Protein AF-A0A227J166-F1 (afdb_monomer_lite)

Radius of gyration: 14.74 Å; chains: 1; bounding box: 32×28×34 Å

Secondary structure (DSSP, 8-state):
--HHHHHHHHT--HHHHHHHHHHHHHHHHT-SEEEEEEEEGGGTEEEEEEEEETTEE----EEE-TTSHHHHHHHSTT------S-HHHH-TT-

Sequence (94 aa):
MSVQKLDEILKLNGSALLNRVTLDIHQQLKSHCTCVVEVAHLQHAAHTISFASGGEISDNLSYHLSGTPCEKVAKDIGEHIFYQDQVYKRFPED

Structure (mmCIF, N/CA/C/O backbone):
data_AF-A0A227J166-F1
#
_entry.id   AF-A0A227J166-F1
#
loop_
_atom_site.group_PDB
_atom_site.id
_atom_site.type_symbol
_atom_site.label_atom_id
_atom_site.label_alt_id
_atom_site.label_comp_id
_atom_site.label_asym_id
_atom_site.label_entity_id
_atom_site.label_seq_id
_atom_site.pdbx_PDB_ins_code
_atom_site.Cartn_x
_atom_site.Cartn_y
_atom_site.Cartn_z
_atom_site.occupancy
_atom_site.B_iso_or_equiv
_atom_site.auth_seq_id
_atom_site.auth_comp_id
_atom_site.auth_asym_id
_atom_site.auth_atom_id
_atom_site.pdbx_PDB_model_num
ATOM 1 N N . MET A 1 1 ? -15.827 8.757 8.461 1.00 65.75 1 MET A N 1
ATOM 2 C CA . MET A 1 1 ? -14.698 9.019 9.383 1.00 65.75 1 MET A CA 1
ATOM 3 C C . MET A 1 1 ? -15.069 10.190 10.288 1.00 65.75 1 MET A C 1
ATOM 5 O O . MET A 1 1 ? -15.587 11.166 9.763 1.00 65.75 1 MET A O 1
ATOM 9 N N . SER A 1 2 ? -14.907 10.084 11.614 1.00 82.50 2 SER A N 1
ATOM 10 C CA . SER A 1 2 ? -15.214 11.187 12.544 1.00 82.50 2 SER A CA 1
ATOM 11 C C . SER A 1 2 ? -14.034 12.158 12.665 1.00 82.50 2 SER A C 1
ATOM 13 O O . SER A 1 2 ? -12.889 11.765 12.448 1.00 82.50 2 SER A O 1
ATOM 15 N N . VAL A 1 3 ? -14.306 13.409 13.050 1.00 82.38 3 VAL A N 1
ATOM 1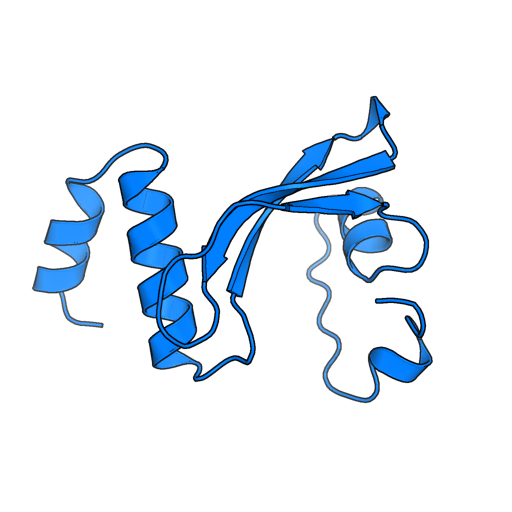6 C CA . VAL A 1 3 ? -13.268 14.437 13.279 1.00 82.38 3 VAL A CA 1
ATOM 17 C C . VAL A 1 3 ? -12.288 14.008 14.377 1.00 82.38 3 VAL A C 1
ATOM 19 O O . VAL A 1 3 ? -11.085 14.122 14.201 1.00 82.38 3 VAL A O 1
ATOM 22 N N . GLN A 1 4 ? -12.784 13.395 15.456 1.00 83.38 4 GLN A N 1
ATOM 23 C CA . GLN A 1 4 ? -11.942 12.869 16.542 1.00 83.38 4 GLN A CA 1
ATOM 24 C C . GLN A 1 4 ? -10.919 11.838 16.047 1.00 83.38 4 GLN A C 1
ATOM 26 O O . GLN A 1 4 ? -9.754 11.878 16.430 1.00 83.38 4 GLN A O 1
ATOM 31 N N . LYS A 1 5 ? -11.343 10.936 15.154 1.00 84.44 5 LYS A N 1
ATOM 32 C CA . LYS A 1 5 ? -10.460 9.918 14.577 1.00 84.44 5 LYS A CA 1
ATOM 33 C C . LYS A 1 5 ? -9.387 10.548 13.684 1.00 84.44 5 LYS A C 1
ATOM 35 O O . LYS A 1 5 ? -8.262 10.064 13.656 1.00 84.44 5 LYS A O 1
ATOM 40 N N . LEU A 1 6 ? -9.720 11.634 12.986 1.00 85.69 6 LEU A N 1
ATOM 41 C CA . LEU A 1 6 ? -8.754 12.400 12.199 1.00 85.69 6 LEU A CA 1
ATOM 42 C C . LEU A 1 6 ? -7.713 13.080 13.102 1.00 85.69 6 LEU A C 1
ATOM 44 O O . LEU A 1 6 ? -6.522 12.971 12.829 1.00 85.69 6 LEU A O 1
ATOM 48 N N . ASP A 1 7 ? -8.135 13.698 14.207 1.00 87.00 7 ASP A N 1
ATOM 49 C CA . ASP A 1 7 ? -7.222 14.325 15.173 1.00 87.00 7 ASP A CA 1
ATOM 50 C C . ASP A 1 7 ? -6.264 13.316 15.825 1.00 87.00 7 ASP A C 1
ATOM 52 O O . ASP A 1 7 ? -5.112 13.642 16.107 1.00 87.00 7 ASP A O 1
ATOM 56 N N . GLU A 1 8 ? -6.719 12.086 16.078 1.00 88.81 8 GLU A N 1
ATOM 57 C CA . GLU A 1 8 ? -5.858 10.993 16.548 1.00 88.81 8 GLU A CA 1
ATOM 58 C C . GLU A 1 8 ? -4.803 10.615 15.508 1.00 88.81 8 GLU A C 1
ATOM 60 O O . GLU A 1 8 ? -3.626 10.499 15.843 1.00 88.81 8 GLU A O 1
ATOM 65 N N . ILE A 1 9 ? -5.215 10.460 14.246 1.00 88.19 9 ILE A N 1
ATOM 66 C CA . ILE A 1 9 ? -4.323 10.128 13.130 1.00 88.19 9 ILE A CA 1
ATOM 67 C C . ILE A 1 9 ? -3.259 11.214 12.954 1.00 88.19 9 ILE A C 1
ATOM 69 O O . ILE A 1 9 ? -2.081 10.896 12.837 1.00 88.19 9 ILE A O 1
ATOM 73 N N . LEU A 1 10 ? -3.647 12.491 13.000 1.00 88.00 10 LEU A N 1
ATOM 74 C CA . LEU A 1 10 ? -2.741 13.629 12.805 1.00 88.00 10 LEU A CA 1
ATOM 75 C C . LEU A 1 10 ? -1.666 13.767 13.896 1.00 88.00 10 LEU A C 1
ATOM 77 O O . LEU A 1 10 ? -0.675 14.463 13.687 1.00 88.00 10 LEU A O 1
ATOM 81 N N . LYS A 1 11 ? -1.835 13.111 15.051 1.00 92.50 11 LYS A N 1
ATOM 82 C CA . LYS A 1 11 ? -0.814 13.049 16.112 1.00 92.50 11 LYS A CA 1
ATOM 83 C C . LYS A 1 11 ? 0.236 11.964 15.870 1.00 92.50 11 LYS A C 1
ATOM 85 O O . LYS A 1 11 ? 1.259 11.953 16.554 1.00 92.50 11 LYS A O 1
ATOM 90 N N . LEU A 1 12 ? -0.017 11.040 14.946 1.00 94.12 12 LEU A N 1
ATOM 91 C CA . LEU A 1 12 ? 0.916 9.984 14.574 1.00 94.12 12 LEU A CA 1
ATOM 92 C C . LEU A 1 12 ? 1.929 10.498 13.546 1.00 94.12 12 LEU A C 1
ATOM 94 O O . LEU A 1 12 ? 1.692 11.468 12.829 1.00 94.12 12 LEU A O 1
ATOM 98 N N . ASN A 1 13 ? 3.064 9.814 13.443 1.00 90.50 13 ASN A N 1
ATOM 99 C CA . ASN A 1 13 ? 4.104 10.114 12.465 1.00 90.50 13 ASN A CA 1
ATOM 100 C C . ASN A 1 13 ? 4.689 8.825 11.871 1.00 90.50 13 ASN A C 1
ATOM 102 O O . ASN A 1 13 ? 4.461 7.726 12.384 1.00 90.50 13 ASN A O 1
ATOM 106 N N . GLY A 1 14 ? 5.406 8.968 10.752 1.00 91.62 14 GLY A N 1
ATOM 107 C CA . GLY A 1 14 ? 6.110 7.869 10.087 1.00 91.62 14 GLY A CA 1
ATOM 108 C C . GLY A 1 14 ? 5.234 6.633 9.852 1.00 91.62 14 GLY A C 1
ATOM 109 O O . GLY A 1 14 ? 4.099 6.735 9.386 1.00 91.62 14 GLY A O 1
ATOM 110 N N . SER A 1 15 ? 5.758 5.458 10.208 1.00 92.69 15 SER A N 1
ATOM 111 C CA . SER A 1 15 ? 5.073 4.171 10.029 1.00 92.69 15 SER A CA 1
ATOM 112 C C . SER A 1 15 ? 3.790 4.043 10.851 1.00 92.69 15 SER A C 1
ATOM 114 O O . SER A 1 15 ? 2.849 3.401 10.395 1.00 92.69 15 SER A O 1
ATOM 116 N N . ALA A 1 16 ? 3.701 4.675 12.026 1.00 94.62 16 ALA A N 1
ATOM 117 C CA . ALA A 1 16 ? 2.496 4.621 12.854 1.00 94.62 16 ALA A CA 1
ATOM 118 C C . ALA A 1 16 ? 1.310 5.312 12.164 1.00 94.62 16 ALA A C 1
ATOM 120 O O . ALA A 1 16 ? 0.203 4.771 12.146 1.00 94.62 16 ALA A O 1
ATOM 121 N N . LEU A 1 17 ? 1.559 6.475 11.550 1.00 95.62 17 LEU A N 1
ATOM 122 C CA . LEU A 1 17 ? 0.567 7.190 10.747 1.00 95.62 17 LEU A CA 1
ATOM 123 C C . LEU A 1 17 ? 0.119 6.341 9.554 1.00 95.62 17 LEU A C 1
ATOM 125 O O . LEU A 1 17 ? -1.080 6.129 9.368 1.00 95.62 17 LEU A O 1
ATOM 129 N N . LEU A 1 18 ? 1.082 5.833 8.780 1.00 95.81 18 LEU A N 1
ATOM 130 C CA . LEU A 1 18 ? 0.803 5.018 7.599 1.00 95.81 18 LEU A CA 1
ATOM 131 C C . LEU A 1 18 ? -0.010 3.776 7.963 1.00 95.81 18 LEU A C 1
ATOM 133 O O . LEU A 1 18 ? -1.067 3.557 7.388 1.00 95.81 18 LEU A O 1
ATOM 137 N N . ASN A 1 19 ? 0.408 3.027 8.984 1.00 97.12 19 ASN A N 1
ATOM 138 C CA . ASN A 1 19 ? -0.299 1.835 9.445 1.00 97.12 19 ASN A CA 1
ATOM 139 C C . ASN A 1 19 ? -1.721 2.140 9.901 1.00 97.12 19 ASN A C 1
ATOM 141 O O . ASN A 1 19 ? -2.648 1.409 9.554 1.00 97.12 19 ASN A O 1
ATOM 145 N N . ARG A 1 20 ? -1.933 3.240 10.629 1.00 96.19 20 ARG A N 1
ATOM 146 C CA . ARG A 1 20 ? -3.285 3.606 11.049 1.00 96.19 20 ARG A CA 1
ATOM 147 C C . ARG A 1 20 ? -4.184 3.924 9.855 1.00 96.19 20 ARG A C 1
ATOM 149 O O . ARG A 1 20 ? -5.303 3.421 9.801 1.00 96.19 20 ARG A O 1
ATOM 156 N N . VAL A 1 21 ? -3.701 4.723 8.906 1.00 95.31 21 VAL A N 1
ATOM 157 C CA . VAL A 1 21 ? -4.470 5.099 7.711 1.00 95.31 21 VAL A CA 1
ATOM 158 C C . VAL A 1 21 ? -4.743 3.880 6.827 1.00 95.31 21 VAL A C 1
ATOM 160 O O . VAL A 1 21 ? -5.889 3.664 6.438 1.00 95.31 21 VAL A O 1
ATOM 163 N N . THR A 1 22 ? -3.733 3.048 6.560 1.00 97.12 22 THR A N 1
ATOM 164 C CA . THR A 1 22 ? -3.863 1.811 5.772 1.00 97.12 22 THR A CA 1
ATOM 165 C C . THR A 1 22 ? -4.911 0.879 6.372 1.00 97.12 22 THR A C 1
ATOM 167 O O . THR A 1 22 ? -5.799 0.412 5.657 1.00 97.12 22 THR A O 1
ATOM 170 N N . LEU A 1 23 ? -4.860 0.650 7.689 1.00 96.81 23 LEU A N 1
ATOM 171 C CA . LEU A 1 23 ? -5.825 -0.199 8.384 1.00 96.81 23 LEU A CA 1
ATOM 172 C C . LEU A 1 23 ? -7.241 0.388 8.334 1.00 96.81 23 LEU A C 1
ATOM 174 O O . LEU A 1 23 ? -8.205 -0.329 8.064 1.00 96.81 23 LEU A O 1
ATOM 178 N N . ASP A 1 24 ? -7.370 1.697 8.551 1.00 95.00 24 ASP A N 1
ATOM 179 C CA . ASP A 1 24 ? -8.661 2.381 8.516 1.00 95.00 24 ASP A CA 1
ATOM 180 C C . ASP A 1 24 ? -9.311 2.327 7.127 1.00 95.00 24 ASP A C 1
ATOM 182 O O . ASP A 1 24 ? -10.535 2.195 7.037 1.00 95.00 24 ASP A O 1
ATOM 186 N N . ILE A 1 25 ? -8.517 2.415 6.055 1.00 94.75 25 ILE A N 1
ATOM 187 C CA . ILE A 1 25 ? -8.983 2.256 4.672 1.00 94.75 25 ILE A CA 1
ATOM 188 C C . ILE A 1 25 ? -9.382 0.800 4.412 1.00 94.75 25 ILE A C 1
ATOM 190 O O . ILE A 1 25 ? -10.484 0.559 3.917 1.00 94.75 25 ILE A O 1
ATOM 194 N N . HIS A 1 26 ? -8.536 -0.163 4.791 1.00 96.94 26 HIS A N 1
ATOM 195 C CA . HIS A 1 26 ? -8.801 -1.595 4.617 1.00 96.94 26 HIS A CA 1
ATOM 196 C C . HIS A 1 26 ? -10.139 -2.005 5.246 1.00 96.94 26 HIS A C 1
ATOM 198 O O . HIS A 1 26 ? -10.991 -2.604 4.587 1.00 96.94 26 HIS A O 1
ATOM 204 N N . GLN A 1 27 ? -10.368 -1.599 6.498 1.00 94.69 27 GLN A N 1
ATOM 205 C CA . GLN A 1 27 ? -11.595 -1.907 7.232 1.00 94.69 27 GLN A CA 1
ATOM 206 C C . GLN A 1 27 ? -12.834 -1.225 6.631 1.00 94.69 27 GLN A C 1
ATOM 208 O O . GLN A 1 27 ? -13.910 -1.822 6.603 1.00 94.69 27 GLN A O 1
ATOM 213 N N . GLN A 1 28 ? -12.704 0.013 6.141 1.00 94.44 28 GLN A N 1
ATOM 214 C CA . GLN A 1 28 ? -13.822 0.746 5.535 1.00 94.44 28 GLN A CA 1
ATOM 215 C C . GLN A 1 28 ? -14.223 0.185 4.172 1.00 94.44 28 GLN A C 1
ATOM 217 O O . GLN A 1 28 ? -15.414 0.045 3.897 1.00 94.44 28 GLN A O 1
ATOM 222 N N . LEU A 1 29 ? -13.242 -0.138 3.328 1.00 93.31 29 LEU A N 1
ATOM 223 C CA . LEU A 1 29 ? -13.484 -0.660 1.985 1.00 93.31 29 LEU A CA 1
ATOM 224 C C . LEU A 1 29 ? -13.774 -2.162 1.977 1.00 93.31 29 LEU A C 1
ATOM 226 O O . LEU A 1 29 ? -14.275 -2.666 0.975 1.00 93.31 29 LEU A O 1
ATOM 230 N N . LYS A 1 30 ? -13.474 -2.870 3.077 1.00 94.25 30 LYS A N 1
ATOM 231 C CA . LYS A 1 30 ? -13.524 -4.339 3.156 1.00 94.25 30 LYS A CA 1
ATOM 232 C C . LYS A 1 30 ? -12.737 -4.972 2.005 1.00 94.25 30 LYS A C 1
ATOM 234 O O . LYS A 1 30 ? -13.188 -5.927 1.375 1.00 94.25 30 LYS A O 1
ATOM 239 N N . SER A 1 31 ? -11.590 -4.373 1.693 1.00 93.19 31 SER A N 1
ATOM 240 C CA . SER A 1 31 ? -10.698 -4.847 0.640 1.00 93.19 31 SER A CA 1
ATOM 241 C C . SER A 1 31 ? -10.100 -6.198 1.028 1.00 93.19 31 SER A C 1
ATOM 243 O O . SER A 1 31 ? -10.018 -6.531 2.208 1.00 93.19 31 SER A O 1
ATOM 245 N N . HIS A 1 32 ? -9.645 -6.973 0.043 1.00 92.06 32 HIS A N 1
ATOM 246 C CA . HIS A 1 32 ? -8.838 -8.164 0.325 1.00 92.06 32 HIS A CA 1
ATOM 247 C C . HIS A 1 32 ? -7.525 -7.772 1.019 1.00 92.06 32 HIS A C 1
ATOM 249 O O . HIS A 1 32 ? -7.142 -8.363 2.024 1.00 92.06 32 HIS A O 1
ATOM 255 N N . CYS A 1 33 ? -6.882 -6.714 0.522 1.00 93.69 33 CYS A N 1
ATOM 256 C CA . CYS A 1 33 ? -5.732 -6.089 1.151 1.00 93.69 33 CYS A CA 1
ATOM 257 C C . CYS A 1 33 ? -5.652 -4.593 0.807 1.00 93.69 33 CYS A C 1
ATOM 259 O O . CYS A 1 33 ? -6.296 -4.103 -0.128 1.00 93.69 33 CYS A O 1
ATOM 261 N N . THR A 1 34 ? -4.869 -3.843 1.576 1.00 96.31 34 THR A N 1
ATOM 262 C CA . THR A 1 34 ? -4.551 -2.435 1.300 1.00 96.31 34 THR A CA 1
ATOM 263 C C . THR A 1 34 ? -3.109 -2.169 1.687 1.00 96.31 34 THR A C 1
ATOM 265 O O . THR A 1 34 ? -2.669 -2.594 2.749 1.00 96.31 34 THR A O 1
ATOM 268 N N . CYS A 1 35 ? -2.364 -1.467 0.838 1.00 95.81 35 CYS A N 1
ATOM 269 C CA . CYS A 1 35 ? -0.981 -1.107 1.116 1.00 95.81 35 CYS A CA 1
ATOM 270 C C . CYS A 1 35 ? -0.651 0.311 0.663 1.00 95.81 35 CYS A C 1
ATOM 272 O O . CYS A 1 35 ? -1.296 0.877 -0.220 1.00 95.81 35 CYS A O 1
ATOM 274 N N . VAL A 1 36 ? 0.405 0.846 1.267 1.00 95.56 36 VAL A N 1
ATOM 275 C CA . VAL A 1 36 ? 1.183 1.961 0.735 1.00 95.56 36 VAL A CA 1
ATOM 276 C C . VAL A 1 36 ? 2.512 1.385 0.271 1.00 95.56 36 VAL A C 1
ATOM 278 O O . VAL A 1 36 ? 3.160 0.650 1.019 1.00 95.56 36 VAL A O 1
ATOM 281 N N . VAL A 1 37 ? 2.903 1.708 -0.957 1.00 94.31 37 VAL A N 1
ATOM 282 C CA . VAL A 1 37 ? 4.100 1.165 -1.605 1.00 94.31 37 VAL A CA 1
ATOM 283 C C . VAL A 1 37 ? 5.073 2.276 -1.956 1.00 94.31 37 VAL A C 1
ATOM 285 O O . VAL A 1 37 ? 4.671 3.337 -2.433 1.00 94.31 37 VAL A O 1
ATOM 288 N N . GLU A 1 38 ? 6.356 2.017 -1.740 1.00 93.31 38 GLU A N 1
ATOM 289 C CA . GLU A 1 38 ? 7.445 2.819 -2.278 1.00 93.31 38 GLU A CA 1
ATOM 290 C C . GLU A 1 38 ? 8.073 2.078 -3.468 1.00 93.31 38 GLU A C 1
ATOM 292 O O . GLU A 1 38 ? 8.388 0.884 -3.409 1.00 93.31 38 GLU A O 1
ATOM 297 N N . VAL A 1 39 ? 8.226 2.796 -4.581 1.00 92.56 39 VAL A N 1
ATOM 298 C CA . VAL A 1 39 ? 8.758 2.253 -5.833 1.00 92.56 39 VAL A CA 1
ATOM 299 C C . VAL A 1 39 ? 10.273 2.438 -5.868 1.00 92.56 39 VAL A C 1
ATOM 301 O O . VAL A 1 39 ? 10.784 3.554 -5.952 1.00 92.56 39 VAL A O 1
ATOM 304 N N . ALA A 1 40 ? 11.009 1.330 -5.866 1.00 91.00 40 ALA A N 1
ATOM 305 C CA . ALA A 1 40 ? 12.456 1.309 -6.028 1.00 91.00 40 ALA A CA 1
ATOM 306 C C . ALA A 1 40 ? 12.814 1.250 -7.524 1.00 91.00 40 ALA A C 1
ATOM 308 O O . ALA A 1 40 ? 13.139 0.190 -8.061 1.00 91.00 40 ALA A O 1
ATOM 309 N N . HIS A 1 41 ? 12.772 2.401 -8.207 1.00 85.56 41 HIS A N 1
ATOM 310 C CA . HIS A 1 41 ? 12.964 2.495 -9.665 1.00 85.56 41 HIS A CA 1
ATOM 311 C C . HIS A 1 41 ? 14.237 1.801 -10.178 1.00 85.56 41 HIS A C 1
ATOM 313 O O . HIS A 1 41 ? 14.191 1.110 -11.190 1.00 85.56 41 HIS A O 1
ATOM 319 N N . LEU A 1 42 ? 15.362 1.931 -9.464 1.00 88.31 42 LEU A N 1
ATOM 320 C CA . LEU A 1 42 ? 16.635 1.310 -9.859 1.00 88.31 42 LEU A CA 1
ATOM 321 C C . LEU A 1 42 ? 16.606 -0.225 -9.805 1.00 88.31 42 LEU A C 1
ATOM 323 O O . LEU A 1 42 ? 17.384 -0.873 -10.497 1.00 88.31 42 LEU A O 1
ATOM 327 N N . GLN A 1 43 ? 15.735 -0.799 -8.976 1.00 90.75 43 GLN A N 1
ATOM 328 C CA . GLN A 1 43 ? 15.612 -2.244 -8.772 1.00 90.75 43 GLN A CA 1
ATOM 329 C C . GLN A 1 43 ? 14.436 -2.843 -9.556 1.00 90.75 43 GLN A C 1
ATOM 331 O O . GLN A 1 43 ? 14.237 -4.055 -9.517 1.00 90.75 43 GLN A O 1
ATOM 336 N N . HIS A 1 44 ? 13.652 -2.007 -10.252 1.00 93.06 44 HIS A N 1
ATOM 337 C CA . HIS A 1 44 ? 12.401 -2.395 -10.913 1.00 93.06 44 HIS A CA 1
ATOM 338 C C . HIS A 1 44 ? 11.470 -3.197 -9.984 1.00 93.06 44 HIS A C 1
ATOM 340 O O . HIS A 1 44 ? 10.873 -4.209 -10.360 1.00 93.06 44 HIS A O 1
ATOM 346 N N . ALA A 1 45 ? 11.391 -2.747 -8.732 1.00 94.62 45 ALA A N 1
ATOM 347 C CA . ALA A 1 45 ? 10.658 -3.395 -7.656 1.00 94.62 45 ALA A CA 1
ATOM 348 C C . ALA A 1 45 ? 9.870 -2.364 -6.843 1.00 94.62 45 ALA A C 1
ATOM 350 O O . ALA A 1 45 ? 10.171 -1.168 -6.860 1.00 94.62 45 ALA A O 1
ATOM 351 N N . ALA A 1 46 ? 8.875 -2.839 -6.109 1.00 94.75 46 ALA A N 1
ATOM 352 C CA . ALA A 1 46 ? 8.167 -2.072 -5.100 1.00 94.75 46 ALA A CA 1
ATOM 353 C C . ALA A 1 46 ? 8.280 -2.778 -3.752 1.00 94.75 46 ALA A C 1
ATOM 355 O O . ALA A 1 46 ? 8.415 -4.002 -3.686 1.00 94.75 46 ALA A O 1
ATOM 356 N N . HIS A 1 47 ? 8.225 -1.996 -2.683 1.00 95.56 47 HIS A N 1
ATOM 357 C CA . HIS A 1 47 ? 8.149 -2.516 -1.330 1.00 95.56 47 HIS A CA 1
ATOM 358 C C . HIS A 1 47 ? 7.028 -1.818 -0.577 1.00 95.56 47 HIS A C 1
ATOM 360 O O . HIS A 1 47 ? 6.834 -0.605 -0.691 1.00 95.56 47 HIS A O 1
ATOM 366 N N . THR A 1 48 ? 6.253 -2.584 0.178 1.00 96.06 48 THR A N 1
ATOM 367 C CA . THR A 1 48 ? 5.237 -1.995 1.038 1.00 96.06 48 THR A CA 1
ATOM 368 C C . THR A 1 48 ? 5.932 -1.296 2.201 1.00 96.06 48 THR A C 1
ATOM 370 O O . THR A 1 48 ? 6.870 -1.819 2.799 1.00 96.06 48 THR A O 1
ATOM 373 N N . ILE A 1 49 ? 5.457 -0.103 2.535 1.00 96.75 49 ILE A N 1
ATOM 374 C CA . ILE A 1 49 ? 5.845 0.622 3.753 1.00 96.75 49 ILE A CA 1
ATOM 375 C C . ILE A 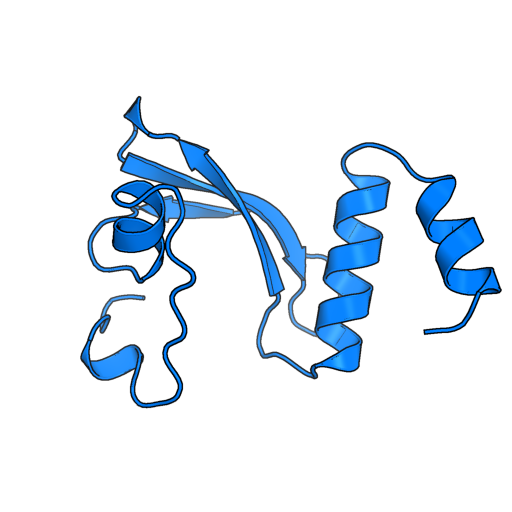1 49 ? 4.733 0.574 4.808 1.00 96.75 49 ILE A C 1
ATOM 377 O O . ILE A 1 49 ? 4.948 0.921 5.969 1.00 96.75 49 ILE A O 1
ATOM 381 N N . SER A 1 50 ? 3.549 0.115 4.401 1.00 97.88 50 SER A N 1
ATOM 382 C CA . SER A 1 50 ? 2.430 -0.251 5.254 1.00 97.88 50 SER A CA 1
ATOM 383 C C . SER A 1 50 ? 1.545 -1.239 4.501 1.00 97.88 50 SER A C 1
ATOM 385 O O . SER A 1 50 ? 1.229 -1.000 3.334 1.00 97.88 50 SER A O 1
ATOM 387 N N . PHE A 1 51 ? 1.139 -2.330 5.146 1.00 97.81 51 PHE A N 1
ATOM 388 C CA . PHE A 1 51 ? 0.321 -3.374 4.538 1.00 97.81 51 PHE A CA 1
ATOM 389 C C . PHE A 1 51 ? -0.720 -3.878 5.534 1.00 97.81 51 PHE A C 1
ATOM 391 O O . PHE A 1 51 ? -0.383 -4.229 6.661 1.00 97.81 51 PHE A O 1
ATOM 398 N N . ALA A 1 52 ? -1.985 -3.894 5.122 1.00 97.88 52 ALA A N 1
ATOM 399 C CA . ALA A 1 52 ? -3.087 -4.463 5.878 1.00 97.88 52 ALA A CA 1
ATOM 400 C C . ALA A 1 52 ? -3.732 -5.614 5.103 1.00 97.88 52 ALA A C 1
ATOM 402 O O . ALA A 1 52 ? -4.073 -5.474 3.922 1.00 97.88 52 ALA A O 1
ATOM 403 N N . SER A 1 53 ? -3.917 -6.733 5.794 1.00 95.88 53 SER A N 1
ATOM 404 C CA . SER A 1 53 ? -4.571 -7.944 5.306 1.00 95.88 53 SER A CA 1
ATOM 405 C C . SER A 1 53 ? -5.246 -8.648 6.480 1.00 95.88 53 SER A C 1
ATOM 407 O O . SER A 1 53 ? -4.820 -8.506 7.624 1.00 95.88 53 SER A O 1
ATOM 409 N N . GLY A 1 54 ? -6.336 -9.374 6.228 1.00 92.62 54 GLY A N 1
ATOM 410 C CA . GLY A 1 54 ? -7.038 -10.108 7.288 1.00 92.62 54 GLY A CA 1
ATOM 411 C C . GLY A 1 54 ? -7.603 -9.229 8.416 1.00 92.62 54 GLY A C 1
ATOM 412 O O . GLY A 1 54 ? -7.906 -9.737 9.491 1.00 92.62 54 GLY A O 1
ATOM 413 N N . GLY A 1 55 ? -7.768 -7.920 8.192 1.00 93.19 55 GLY A N 1
ATOM 414 C CA . GLY A 1 55 ? -8.253 -6.978 9.202 1.00 93.19 55 GLY A CA 1
ATOM 415 C C . GLY A 1 55 ? -7.185 -6.433 10.155 1.00 93.19 55 GLY A C 1
ATOM 416 O O . GLY A 1 55 ? -7.543 -5.703 11.081 1.00 93.19 55 GLY A O 1
ATOM 417 N N . GLU A 1 56 ? -5.906 -6.730 9.923 1.00 97.06 56 GLU A N 1
ATOM 418 C CA . GLU A 1 56 ? -4.773 -6.280 10.735 1.00 97.06 56 GLU A CA 1
ATOM 419 C C . GLU A 1 56 ? -3.617 -5.758 9.873 1.00 97.06 56 GLU A C 1
ATOM 421 O O . GLU A 1 56 ? -3.633 -5.877 8.649 1.00 97.06 56 GLU A O 1
ATOM 426 N N . ILE A 1 57 ? -2.629 -5.125 10.512 1.00 97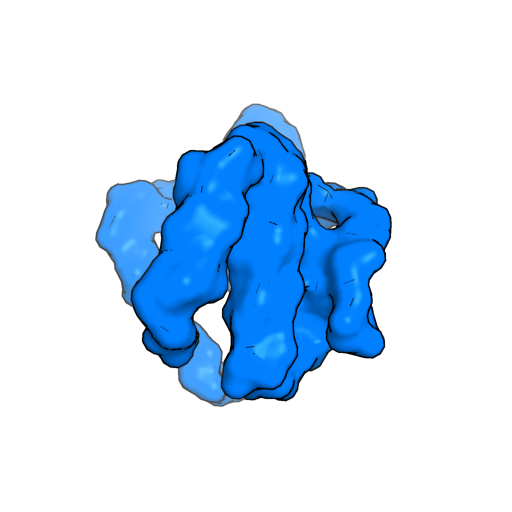.56 57 ILE A N 1
ATOM 427 C CA . ILE A 1 57 ? -1.377 -4.751 9.847 1.00 97.56 57 ILE A CA 1
ATOM 428 C C . ILE A 1 57 ? -0.481 -5.982 9.786 1.00 97.56 57 ILE A C 1
ATOM 430 O O . ILE A 1 57 ? -0.243 -6.624 10.805 1.00 97.56 57 ILE A O 1
ATOM 434 N N . SER A 1 58 ? 0.016 -6.282 8.593 1.00 96.88 58 SER A N 1
ATOM 435 C CA . SER A 1 58 ? 0.900 -7.408 8.312 1.00 96.88 58 SER A CA 1
ATOM 436 C C . SER A 1 58 ? 2.325 -6.932 8.022 1.00 96.88 58 SER A C 1
ATOM 4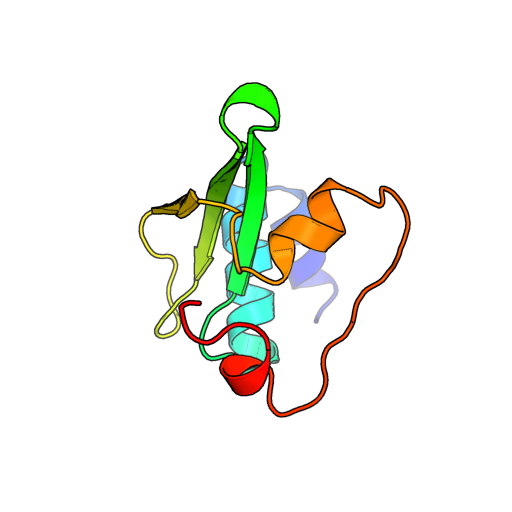38 O O . SER A 1 58 ? 2.574 -5.736 7.839 1.00 96.88 58 SER A O 1
ATOM 440 N N . ASP A 1 59 ? 3.260 -7.881 7.967 1.00 96.06 59 ASP A N 1
ATOM 441 C CA . ASP A 1 59 ? 4.645 -7.603 7.597 1.00 96.06 59 ASP A CA 1
ATOM 442 C C . ASP A 1 59 ? 4.745 -7.007 6.193 1.00 96.06 59 ASP A C 1
ATOM 444 O O . ASP A 1 59 ? 3.995 -7.358 5.278 1.00 96.06 59 ASP A O 1
ATOM 448 N N . ASN A 1 60 ? 5.712 -6.108 6.024 1.00 95.88 60 ASN A N 1
ATOM 449 C CA . ASN A 1 60 ? 5.989 -5.533 4.722 1.00 95.88 60 ASN A CA 1
ATOM 450 C C . ASN A 1 60 ? 6.596 -6.573 3.775 1.00 95.88 60 ASN A C 1
ATOM 452 O O . ASN A 1 60 ? 7.383 -7.427 4.184 1.00 95.88 60 ASN A O 1
ATOM 456 N N . LEU A 1 61 ? 6.267 -6.453 2.493 1.00 94.31 61 LEU A N 1
ATOM 457 C CA . LEU A 1 61 ? 6.755 -7.325 1.433 1.00 94.31 61 LEU A CA 1
ATOM 458 C C . LEU A 1 61 ? 7.310 -6.513 0.267 1.00 94.31 61 LEU A C 1
ATOM 460 O O . LEU A 1 61 ? 6.972 -5.343 0.082 1.00 94.31 61 LEU A O 1
ATOM 464 N N . SER A 1 62 ? 8.136 -7.171 -0.539 1.00 94.81 62 SER A N 1
ATOM 465 C CA . SER A 1 62 ? 8.669 -6.622 -1.782 1.00 94.81 62 SER A CA 1
ATOM 466 C C . SER A 1 62 ? 8.266 -7.500 -2.955 1.00 94.81 62 SER A C 1
ATOM 468 O O . SER A 1 62 ? 8.203 -8.722 -2.825 1.00 94.81 62 SER A O 1
ATOM 470 N N . TYR A 1 63 ? 8.026 -6.880 -4.104 1.00 92.50 63 TYR A N 1
ATOM 471 C CA . TYR A 1 63 ? 7.645 -7.568 -5.331 1.00 92.50 63 TYR A CA 1
ATOM 472 C C . TYR A 1 63 ? 8.245 -6.874 -6.556 1.00 92.50 63 TYR A C 1
ATOM 474 O O . TYR A 1 63 ? 8.546 -5.677 -6.541 1.00 92.50 63 TYR A O 1
ATOM 482 N N . HIS A 1 64 ? 8.452 -7.642 -7.624 1.00 93.88 64 HIS A N 1
ATOM 483 C CA . HIS A 1 64 ? 8.901 -7.101 -8.904 1.00 93.88 64 HIS A CA 1
ATOM 484 C C . HIS A 1 64 ? 7.763 -6.341 -9.580 1.00 93.88 64 HIS A C 1
ATOM 486 O O . HIS A 1 64 ? 6.615 -6.767 -9.529 1.00 93.88 64 HIS A O 1
ATOM 492 N N . LEU A 1 65 ? 8.078 -5.230 -10.248 1.00 92.56 65 LEU A N 1
ATOM 493 C CA . LEU A 1 65 ? 7.056 -4.474 -10.973 1.00 92.56 65 LEU A CA 1
ATOM 494 C C . LEU A 1 65 ? 6.578 -5.215 -12.222 1.00 92.56 65 LEU A C 1
ATOM 496 O O . LEU A 1 65 ? 5.417 -5.072 -12.588 1.00 92.56 65 LEU A O 1
ATOM 500 N N . SER A 1 66 ? 7.456 -5.980 -12.873 1.00 91.69 66 SER A N 1
ATOM 501 C CA . SER A 1 66 ? 7.176 -6.672 -14.134 1.00 91.69 66 SER A CA 1
ATOM 502 C C . SER A 1 66 ? 5.853 -7.429 -14.099 1.00 91.69 66 SER A C 1
ATOM 504 O O . SER A 1 66 ? 5.673 -8.317 -13.275 1.00 91.69 66 SER A O 1
ATOM 506 N N . GLY A 1 67 ? 4.945 -7.088 -15.014 1.00 89.06 67 GLY A N 1
ATOM 507 C CA . GLY A 1 67 ? 3.670 -7.798 -15.127 1.00 89.06 67 GLY A CA 1
ATOM 508 C C . GLY A 1 67 ? 2.636 -7.430 -14.062 1.00 89.06 67 GLY A C 1
ATOM 509 O O . GLY A 1 67 ? 1.591 -8.070 -14.024 1.00 89.06 67 GLY A O 1
ATOM 510 N N . THR A 1 68 ? 2.874 -6.380 -13.268 1.00 90.06 68 THR A 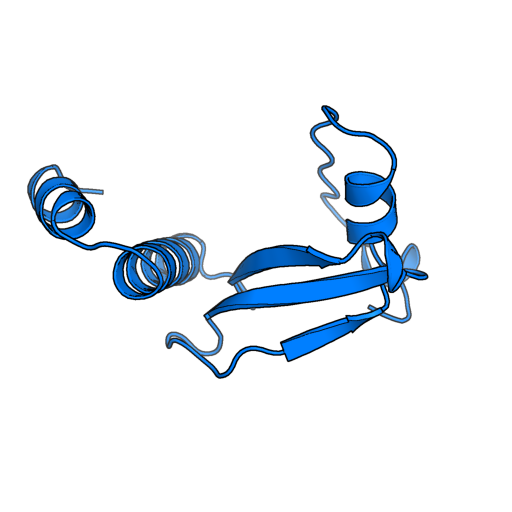N 1
ATOM 511 C CA . THR A 1 68 ? 1.911 -5.843 -12.293 1.00 90.06 68 THR A CA 1
ATOM 512 C C . THR A 1 68 ? 1.287 -4.530 -12.789 1.00 90.06 68 THR A C 1
ATOM 514 O O . THR A 1 68 ? 1.897 -3.793 -13.578 1.00 90.06 68 THR A O 1
ATOM 517 N N . PRO A 1 69 ? 0.098 -4.146 -12.291 1.00 88.12 69 PRO A N 1
ATOM 518 C CA . PRO A 1 69 ? -0.463 -2.814 -12.514 1.00 88.12 69 PRO A CA 1
ATOM 519 C C . PRO A 1 69 ? 0.490 -1.681 -12.104 1.00 88.12 69 PRO A C 1
ATOM 521 O O . PRO A 1 69 ? 0.520 -0.631 -12.754 1.00 88.12 69 PRO A O 1
ATOM 524 N N . CYS A 1 70 ? 1.283 -1.901 -11.049 1.00 88.50 70 CYS A N 1
ATOM 525 C CA . CYS A 1 70 ? 2.228 -0.932 -10.500 1.00 88.50 70 CYS A CA 1
ATOM 526 C C . CYS A 1 70 ? 3.349 -0.567 -11.479 1.00 88.50 70 CYS A C 1
ATOM 528 O O . CYS A 1 70 ? 3.867 0.545 -11.404 1.00 88.50 70 CYS A O 1
ATOM 530 N N . GLU A 1 71 ? 3.685 -1.432 -12.442 1.00 90.19 71 GLU A N 1
ATOM 531 C CA . GLU A 1 71 ? 4.664 -1.107 -13.485 1.00 90.19 71 GLU A CA 1
ATOM 532 C C . GLU A 1 71 ? 4.252 0.111 -14.313 1.00 90.19 71 GLU A C 1
ATOM 534 O O . GLU A 1 71 ? 5.093 0.929 -14.680 1.00 90.19 71 GLU A O 1
ATOM 539 N N . LYS A 1 72 ? 2.956 0.246 -14.607 1.00 87.38 72 LYS A N 1
ATOM 540 C CA . LYS A 1 72 ? 2.438 1.393 -15.361 1.00 87.38 72 LYS A CA 1
ATOM 541 C C . LYS A 1 72 ? 2.441 2.659 -14.520 1.00 87.38 72 LYS A C 1
ATOM 543 O O . LYS A 1 72 ? 2.897 3.692 -14.991 1.00 87.38 72 LYS A O 1
ATOM 548 N N . VAL A 1 73 ? 2.023 2.551 -13.258 1.00 85.12 73 VAL A N 1
ATOM 549 C CA . VAL A 1 73 ? 2.073 3.664 -12.295 1.00 85.12 73 VAL A CA 1
ATOM 550 C C . VAL A 1 73 ? 3.506 4.186 -12.134 1.00 85.12 73 VAL A C 1
ATOM 552 O O . VAL A 1 73 ? 3.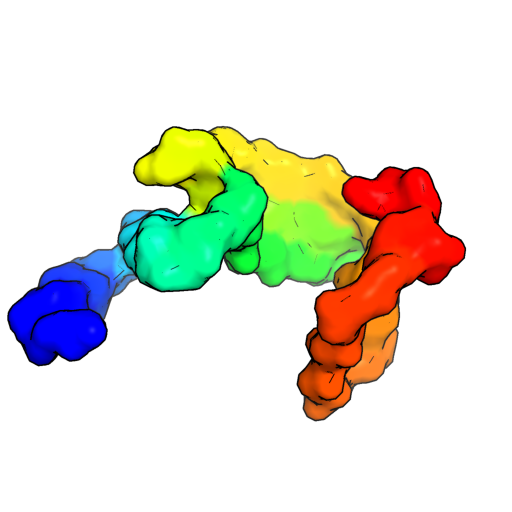719 5.389 -12.044 1.00 85.12 73 VAL A O 1
ATOM 555 N N . ALA A 1 74 ? 4.501 3.294 -12.149 1.00 85.81 74 ALA A N 1
ATOM 556 C CA . ALA A 1 74 ? 5.911 3.661 -12.055 1.00 85.81 74 ALA A CA 1
ATOM 557 C C . ALA A 1 74 ? 6.477 4.329 -13.325 1.00 85.81 74 ALA A C 1
ATOM 559 O O . ALA A 1 74 ? 7.505 5.000 -13.233 1.00 85.81 74 ALA A O 1
ATOM 560 N N . LYS A 1 75 ? 5.853 4.129 -14.496 1.00 83.31 75 LYS A N 1
ATOM 561 C CA . LYS A 1 75 ? 6.282 4.705 -15.786 1.00 83.31 75 LYS A CA 1
ATOM 562 C C . LYS A 1 75 ? 5.640 6.067 -16.055 1.00 83.31 75 LYS A C 1
ATOM 564 O O . LYS A 1 75 ? 6.339 6.975 -16.493 1.00 83.31 75 LYS A O 1
ATOM 569 N N . ASP A 1 76 ? 4.354 6.216 -15.744 1.00 76.69 76 ASP A N 1
ATOM 570 C CA . ASP A 1 76 ? 3.567 7.409 -16.064 1.00 76.69 76 ASP A CA 1
ATOM 571 C C . ASP A 1 76 ? 3.236 8.207 -14.794 1.00 76.69 76 ASP A C 1
ATOM 573 O O . ASP A 1 76 ? 2.150 8.114 -14.215 1.00 76.69 76 ASP A O 1
ATOM 577 N N . ILE A 1 77 ? 4.208 9.009 -14.341 1.00 65.25 77 ILE A N 1
ATOM 578 C CA . ILE A 1 77 ? 4.046 9.894 -13.178 1.00 65.25 77 ILE A CA 1
ATOM 579 C C . ILE A 1 77 ? 2.944 10.920 -13.485 1.00 65.25 77 ILE A C 1
ATOM 581 O O . ILE A 1 77 ? 3.154 11.860 -14.249 1.00 65.25 77 ILE A O 1
ATOM 585 N N . GLY A 1 78 ? 1.778 10.754 -12.856 1.00 67.38 78 GLY A N 1
ATOM 586 C CA . GLY A 1 78 ? 0.660 11.702 -12.923 1.00 67.38 78 GLY A CA 1
ATOM 587 C C . GLY A 1 78 ? -0.651 11.128 -13.461 1.00 67.38 78 GLY A C 1
ATOM 588 O O . GLY A 1 78 ? -1.677 11.799 -13.355 1.00 67.38 78 GLY A O 1
ATOM 589 N N . GLU A 1 79 ? -0.662 9.901 -13.987 1.00 74.88 79 GLU A N 1
ATOM 590 C CA . GLU A 1 79 ? -1.909 9.259 -14.405 1.00 74.88 79 GLU A CA 1
ATOM 591 C C . GLU A 1 79 ? -2.596 8.518 -13.249 1.00 74.88 79 GLU A C 1
ATOM 593 O O . GLU A 1 79 ? -2.005 7.696 -12.546 1.00 74.88 79 GLU A O 1
ATOM 598 N N . HIS A 1 80 ? -3.893 8.780 -13.073 1.00 77.06 80 HIS A N 1
ATOM 599 C CA . HIS A 1 80 ? -4.747 7.994 -12.190 1.00 77.06 80 HIS A CA 1
ATOM 600 C C . HIS A 1 80 ? -5.259 6.767 -12.943 1.00 77.06 80 HIS A C 1
ATOM 602 O O . HIS A 1 80 ? -6.135 6.870 -13.802 1.00 77.06 80 HIS A O 1
ATOM 608 N N . ILE A 1 81 ? -4.726 5.595 -12.604 1.00 79.38 81 ILE A N 1
ATOM 609 C CA . ILE A 1 81 ? -5.085 4.338 -13.257 1.00 79.38 81 ILE A CA 1
ATOM 610 C C . ILE A 1 81 ? -6.050 3.556 -12.361 1.00 79.38 81 ILE A C 1
ATOM 612 O O . ILE A 1 81 ? -5.719 3.212 -11.229 1.00 79.38 81 ILE A O 1
ATOM 616 N N . PHE A 1 82 ? -7.236 3.244 -12.885 1.00 83.56 82 PHE A N 1
ATOM 617 C CA . PHE A 1 82 ? -8.228 2.400 -12.219 1.00 83.56 82 PHE A CA 1
ATOM 618 C C . PHE A 1 82 ? -8.615 1.226 -13.120 1.00 83.56 82 PHE A C 1
ATOM 620 O O . PHE A 1 82 ? -9.055 1.415 -14.255 1.00 83.56 82 PHE A O 1
ATOM 627 N N . TYR A 1 83 ? -8.464 0.004 -12.608 1.00 85.44 83 TYR A N 1
ATOM 628 C CA . TYR A 1 83 ? -8.904 -1.212 -13.285 1.00 85.44 83 TYR A CA 1
ATOM 629 C C . TYR A 1 83 ? -10.116 -1.786 -12.553 1.00 85.44 83 TYR A C 1
ATOM 631 O O . TYR A 1 83 ? -9.976 -2.350 -11.473 1.00 85.44 83 TYR A O 1
ATOM 639 N N . GLN A 1 84 ? -11.302 -1.623 -13.142 1.00 83.19 84 GLN A N 1
ATOM 640 C CA . GLN A 1 84 ? -12.562 -1.986 -12.488 1.00 83.19 84 GLN A CA 1
ATOM 641 C C . GLN A 1 84 ? -12.784 -3.502 -12.399 1.00 83.19 84 GLN A C 1
ATOM 643 O O . GLN A 1 84 ? -13.243 -3.981 -11.371 1.00 83.19 84 GLN A O 1
ATOM 648 N N . ASP A 1 85 ? -12.454 -4.250 -13.458 1.00 84.56 85 ASP A N 1
ATOM 649 C CA . ASP A 1 85 ? -12.746 -5.682 -13.561 1.00 84.56 85 ASP A CA 1
ATOM 650 C C . ASP A 1 85 ? -11.656 -6.439 -14.333 1.00 84.56 85 ASP A C 1
ATOM 652 O O . ASP A 1 85 ? -10.941 -5.875 -15.165 1.00 84.56 85 ASP A O 1
ATOM 656 N N . GLN A 1 86 ? -11.569 -7.752 -14.085 1.00 85.44 86 GLN A N 1
ATOM 657 C CA . GLN A 1 86 ? -10.705 -8.705 -14.806 1.00 85.44 86 GLN A CA 1
ATOM 658 C C . GLN A 1 86 ? -9.207 -8.341 -14.807 1.00 85.44 86 GLN A C 1
ATOM 660 O O . GLN A 1 86 ? -8.490 -8.657 -15.759 1.00 85.44 86 GLN A O 1
ATOM 665 N N . VAL A 1 87 ? -8.722 -7.720 -13.725 1.00 86.38 87 VAL A N 1
ATOM 666 C CA . VAL A 1 87 ? -7.300 -7.371 -13.520 1.00 86.38 87 VAL A CA 1
ATOM 667 C C . VAL A 1 87 ? -6.399 -8.591 -13.726 1.00 86.38 87 VAL A C 1
ATOM 669 O O . VAL A 1 87 ? -5.461 -8.523 -14.516 1.00 86.38 87 VAL A O 1
ATOM 672 N N . TYR A 1 88 ? -6.791 -9.736 -13.160 1.00 84.12 88 TYR A N 1
ATOM 673 C CA . TYR A 1 88 ? -6.102 -11.027 -13.277 1.00 84.12 88 TYR A CA 1
ATOM 674 C C . TYR A 1 88 ? -5.935 -11.542 -14.720 1.00 84.12 88 TYR A C 1
ATOM 676 O O . TYR A 1 88 ? -5.109 -12.408 -14.976 1.00 84.12 88 TYR A O 1
ATOM 684 N N . LYS A 1 89 ? -6.714 -11.054 -15.702 1.00 88.00 89 LYS A N 1
ATOM 685 C CA . LYS A 1 89 ? -6.498 -11.413 -17.119 1.00 88.00 89 LYS A CA 1
ATOM 686 C C . LYS A 1 89 ? -5.395 -10.587 -17.768 1.00 88.00 89 LYS A C 1
ATOM 688 O O . LYS A 1 89 ? -4.786 -11.038 -18.732 1.00 88.00 89 LYS A O 1
ATOM 693 N N . ARG A 1 90 ? -5.196 -9.353 -17.298 1.00 86.19 90 ARG A N 1
ATOM 694 C CA . ARG A 1 90 ? -4.147 -8.444 -17.782 1.00 86.19 90 ARG A CA 1
ATOM 695 C C . ARG A 1 90 ? -2.826 -8.649 -17.053 1.00 86.19 90 ARG A C 1
ATOM 697 O O . ARG A 1 90 ? -1.786 -8.443 -17.667 1.00 86.19 90 ARG A O 1
ATOM 704 N N . PHE A 1 91 ? -2.898 -9.039 -15.789 1.00 88.81 91 PHE A N 1
ATOM 705 C CA . PHE A 1 91 ? -1.769 -9.242 -14.892 1.00 88.81 91 PHE A CA 1
ATOM 706 C C . PHE A 1 91 ? -1.957 -10.616 -14.226 1.00 88.81 91 PHE A C 1
ATOM 708 O O . PHE A 1 91 ? -2.489 -10.693 -13.128 1.00 88.81 91 PHE A O 1
ATOM 715 N N . PRO A 1 92 ? -1.682 -11.719 -14.947 1.00 84.50 92 PRO A N 1
ATOM 716 C CA . PRO A 1 92 ? -1.975 -13.074 -14.466 1.00 84.50 92 PRO A CA 1
ATOM 717 C C . PRO A 1 92 ? -0.984 -13.593 -13.419 1.00 84.50 92 PRO A C 1
ATOM 719 O O . PRO A 1 92 ? -1.242 -14.621 -12.800 1.00 84.50 92 PRO A O 1
ATOM 722 N N . GLU A 1 93 ? 0.153 -12.918 -13.272 1.00 80.25 93 GLU A N 1
ATOM 723 C CA . GLU A 1 93 ? 1.230 -13.264 -12.337 1.00 80.25 93 GLU A CA 1
ATOM 724 C C . GLU A 1 93 ? 1.230 -12.363 -11.085 1.00 80.25 93 GLU A C 1
ATOM 726 O O . GLU A 1 93 ? 2.101 -12.521 -10.232 1.00 80.25 93 GLU A O 1
ATOM 731 N N . ASP A 1 94 ? 0.255 -11.450 -10.988 1.00 78.75 94 ASP A N 1
ATOM 732 C CA . ASP A 1 94 ? -0.026 -10.554 -9.852 1.00 78.75 94 ASP A CA 1
ATOM 733 C C . ASP A 1 94 ? -1.251 -11.065 -9.071 1.00 78.75 94 ASP A C 1
ATOM 735 O O . ASP A 1 94 ? -1.189 -11.116 -7.821 1.00 78.75 94 ASP A O 1
#

Organism: Vibrio parahaemolyticus (NCBI:txid670)

Foldseek 3Di:
DDPVLVVVLVVDDQLVNQQSVLLVCCVVVVDQKGFDWDQPPVVQKIKTSWIDHPSHTDDIDMDHNPLAPVSVCSVDPPDDDDDDDDRCVSRVVD

pLDDT: mean 89.88, std 6.99, range [65.25, 97.88]